Protein AF-A0A7G8DRG2-F1 (afdb_monomer_lite)

Foldseek 3Di:
DPPVVVVVVVVVVVVVVVVVVVPPPDDDDPDDDDPDPPPPPDDDDDDDDDPVVVVVLVVVCVVPVLDDPVLVVLLVVLVVCVVVPNPDPVSVCSNCCSVDPPVVVVPPD

Radius of gyration: 29.41 Å; chains: 1; bounding box: 38×50×98 Å

Structure (mmCIF, N/CA/C/O backbone):
data_AF-A0A7G8DRG2-F1
#
_entry.id   AF-A0A7G8DRG2-F1
#
loop_
_atom_site.group_PDB
_atom_site.id
_atom_site.type_symbol
_atom_site.label_atom_id
_atom_site.label_alt_id
_atom_site.label_comp_id
_atom_site.label_asym_id
_atom_site.label_entity_id
_atom_site.label_seq_id
_atom_site.pdbx_PDB_ins_code
_atom_site.Cartn_x
_atom_site.Cartn_y
_atom_site.Cartn_z
_atom_site.occupancy
_atom_site.B_iso_or_equiv
_atom_site.auth_seq_id
_atom_site.auth_comp_id
_atom_site.auth_asym_id
_atom_site.auth_atom_id
_atom_site.pdbx_PDB_model_num
ATOM 1 N N . MET A 1 1 ? 19.888 35.350 71.238 1.00 58.50 1 MET A N 1
ATOM 2 C CA . MET A 1 1 ? 18.499 35.121 70.775 1.00 58.50 1 MET A CA 1
ATOM 3 C C . MET A 1 1 ? 18.308 35.257 69.254 1.00 58.50 1 MET A C 1
ATOM 5 O O . MET A 1 1 ? 17.271 34.848 68.767 1.00 58.50 1 MET A O 1
ATOM 9 N N . GLN A 1 2 ? 19.287 35.748 68.476 1.00 61.78 2 GLN A N 1
ATOM 10 C CA . GLN A 1 2 ? 19.118 36.058 67.039 1.00 61.78 2 GLN A CA 1
ATOM 11 C C . GLN A 1 2 ? 19.420 34.889 66.072 1.00 61.78 2 GLN A C 1
ATOM 13 O O . GLN A 1 2 ? 19.077 34.955 64.896 1.00 61.78 2 GLN A O 1
A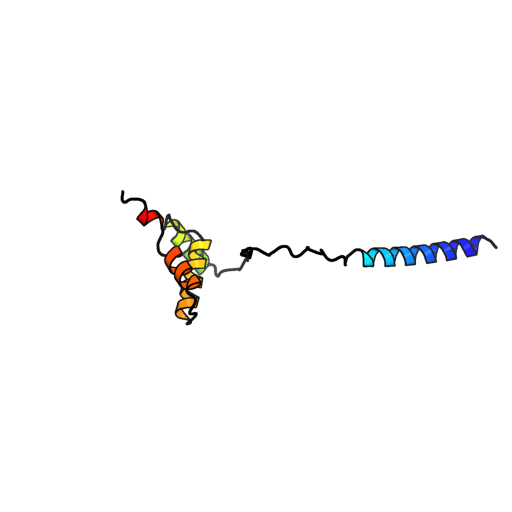TOM 18 N N . LEU A 1 3 ? 20.036 33.805 66.564 1.00 61.31 3 LEU A N 1
ATOM 19 C CA . LEU A 1 3 ? 20.452 32.658 65.743 1.00 61.31 3 LEU A CA 1
ATOM 20 C C . LEU A 1 3 ? 19.298 31.680 65.434 1.00 61.31 3 LEU A C 1
ATOM 22 O O . LEU A 1 3 ? 19.270 31.081 64.365 1.00 61.31 3 LEU A O 1
ATOM 26 N N . ALA A 1 4 ? 18.327 31.544 66.348 1.00 61.88 4 ALA A N 1
ATOM 27 C CA . ALA A 1 4 ? 17.180 30.642 66.176 1.00 61.88 4 ALA A CA 1
ATOM 28 C C . ALA A 1 4 ? 16.179 31.158 65.124 1.00 61.88 4 ALA A C 1
ATOM 30 O O . ALA A 1 4 ? 15.611 30.375 64.367 1.00 61.88 4 ALA A O 1
ATOM 31 N N . ASP A 1 5 ? 16.025 32.481 65.021 1.00 68.44 5 ASP A N 1
ATOM 32 C CA . ASP A 1 5 ? 15.120 33.126 64.059 1.00 68.44 5 ASP A CA 1
ATOM 33 C C . ASP A 1 5 ? 15.629 32.988 62.610 1.00 68.44 5 ASP A C 1
ATOM 35 O O . ASP A 1 5 ? 14.856 32.819 61.666 1.00 68.44 5 ASP A O 1
ATOM 39 N N . GLN A 1 6 ? 16.957 32.979 62.428 1.00 63.81 6 GLN A N 1
ATOM 40 C CA . GLN A 1 6 ? 17.587 32.853 61.112 1.00 63.81 6 GLN A CA 1
ATOM 41 C C . GLN A 1 6 ? 17.419 31.446 60.518 1.00 63.81 6 GLN A C 1
ATOM 43 O O . GLN A 1 6 ? 17.187 31.313 59.316 1.00 63.81 6 GLN A O 1
ATOM 48 N N . PHE A 1 7 ? 17.468 30.401 61.350 1.00 64.75 7 PHE A N 1
ATOM 49 C CA . PHE A 1 7 ? 17.261 29.028 60.885 1.00 64.75 7 PHE A CA 1
ATOM 50 C C . PHE A 1 7 ? 15.799 28.776 60.485 1.00 64.75 7 PHE A C 1
ATOM 52 O O . PHE A 1 7 ? 15.534 28.138 59.465 1.00 64.75 7 PHE A O 1
ATOM 59 N N . GLN A 1 8 ? 14.851 29.360 61.227 1.00 64.75 8 GLN A N 1
ATOM 60 C CA . GLN A 1 8 ? 13.422 29.276 60.916 1.00 64.75 8 GLN A CA 1
ATOM 61 C C . GLN A 1 8 ? 13.076 30.016 59.609 1.00 64.75 8 GLN A C 1
ATOM 63 O O . GLN A 1 8 ? 12.312 29.507 58.788 1.00 64.75 8 GLN A O 1
ATOM 68 N N . ARG A 1 9 ? 13.693 31.182 59.357 1.00 64.38 9 ARG A N 1
ATOM 69 C CA . ARG A 1 9 ? 13.552 31.912 58.082 1.00 64.38 9 ARG A CA 1
ATOM 70 C C . ARG A 1 9 ? 14.153 31.170 56.884 1.00 64.38 9 ARG A C 1
ATOM 72 O O . ARG A 1 9 ? 13.585 31.236 55.795 1.00 64.38 9 ARG A O 1
ATOM 79 N N . ALA A 1 10 ? 15.267 30.459 57.066 1.00 66.12 10 ALA A N 1
ATOM 80 C CA . ALA A 1 10 ? 15.895 29.688 55.992 1.00 66.12 10 ALA A CA 1
ATOM 81 C C . ALA A 1 10 ? 15.033 28.489 55.549 1.00 66.12 10 ALA A C 1
ATOM 83 O O . ALA A 1 10 ? 14.883 28.256 54.350 1.00 66.12 10 ALA A O 1
ATOM 84 N N . GLN A 1 11 ? 14.403 27.774 56.492 1.00 60.91 11 GLN A N 1
ATOM 85 C CA . GLN A 1 11 ? 13.518 26.645 56.167 1.00 60.91 11 GLN A CA 1
ATOM 86 C C . GLN A 1 11 ? 12.211 27.073 55.480 1.00 60.91 11 GLN A C 1
ATOM 88 O O . GLN A 1 11 ? 11.744 26.390 54.567 1.00 60.91 11 GLN A O 1
ATOM 93 N N . ALA A 1 12 ? 11.646 28.226 55.857 1.00 61.00 12 ALA A N 1
ATOM 94 C CA . ALA A 1 12 ? 10.449 28.763 55.207 1.00 61.00 12 ALA A CA 1
ATOM 95 C C . ALA A 1 12 ? 10.708 29.154 53.736 1.00 61.00 12 ALA A C 1
ATOM 97 O O . ALA A 1 12 ? 9.893 28.864 52.865 1.00 61.00 12 ALA A O 1
ATOM 98 N N . SER A 1 13 ? 11.877 29.737 53.442 1.00 59.62 13 SER A N 1
ATOM 99 C CA . SER A 1 13 ? 12.267 30.145 52.081 1.00 59.62 13 SER A CA 1
ATOM 100 C C . SER A 1 13 ? 12.506 28.958 51.132 1.00 59.62 13 SER A C 1
ATOM 102 O O . SER A 1 13 ? 12.195 29.032 49.943 1.00 59.62 13 SER A O 1
ATOM 104 N N . ALA A 1 14 ? 13.012 27.833 51.653 1.00 59.81 14 ALA A N 1
ATOM 105 C CA . ALA A 1 14 ? 13.251 26.625 50.860 1.00 59.81 14 ALA A CA 1
ATOM 106 C C . ALA A 1 14 ? 11.947 25.947 50.394 1.00 59.81 14 ALA A C 1
ATOM 108 O O . ALA A 1 14 ? 11.889 25.424 49.281 1.00 59.81 14 ALA A O 1
ATOM 109 N N . SER A 1 15 ? 10.892 25.994 51.216 1.00 58.03 15 SER A N 1
ATOM 110 C CA . SER A 1 15 ? 9.582 25.419 50.868 1.00 58.03 15 SER A CA 1
ATOM 111 C C . SER A 1 15 ? 8.842 26.254 49.817 1.00 58.03 15 SER A C 1
ATOM 113 O O . SER A 1 15 ? 8.222 25.700 48.911 1.00 58.03 15 SER A O 1
ATOM 115 N N . ASP A 1 16 ? 8.971 27.582 49.877 1.00 58.50 16 ASP A N 1
ATOM 116 C CA . ASP A 1 16 ? 8.354 28.501 48.910 1.00 58.50 16 ASP A CA 1
ATOM 117 C C . ASP A 1 16 ? 8.972 28.354 47.502 1.00 58.50 16 ASP A C 1
ATOM 119 O O . ASP A 1 16 ? 8.276 28.357 46.482 1.00 58.50 16 ASP A O 1
ATOM 123 N N . GLN A 1 17 ? 10.288 28.106 47.436 1.00 56.31 17 GLN A N 1
ATOM 124 C CA . GLN A 1 17 ? 10.996 27.872 46.172 1.00 56.31 17 GLN A CA 1
ATOM 125 C C . GLN A 1 17 ? 10.610 26.555 45.486 1.00 56.31 17 GLN A C 1
ATOM 127 O O . GLN A 1 17 ? 10.533 26.521 44.255 1.00 56.31 17 GLN A O 1
ATOM 132 N N . LEU A 1 18 ? 10.308 25.492 46.241 1.00 53.78 18 LEU A N 1
ATOM 133 C CA . LEU A 1 18 ? 9.881 24.220 45.646 1.00 53.78 18 LEU A CA 1
ATOM 134 C C . LEU A 1 18 ? 8.465 24.310 45.043 1.00 53.78 18 LEU A C 1
ATOM 136 O O . LEU A 1 18 ? 8.1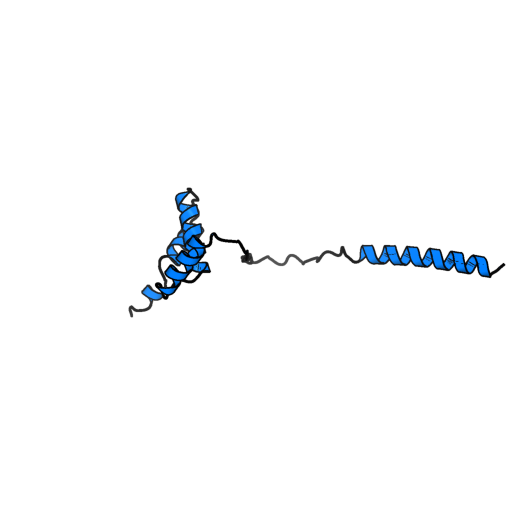84 23.678 44.024 1.00 53.78 18 LEU A O 1
ATOM 140 N N . GLN A 1 19 ? 7.590 25.150 45.608 1.00 56.25 19 GLN A N 1
ATOM 141 C CA . GLN A 1 19 ? 6.230 25.354 45.097 1.00 56.25 19 GLN A CA 1
ATOM 142 C C . GLN A 1 19 ? 6.200 26.188 43.802 1.00 56.25 19 GLN A C 1
ATOM 144 O O . GLN A 1 19 ? 5.325 25.990 42.953 1.00 56.25 19 GLN A O 1
ATOM 149 N N . LYS A 1 20 ? 7.185 27.079 43.605 1.00 55.56 20 LYS A N 1
ATOM 150 C CA . LYS A 1 20 ? 7.315 27.903 42.391 1.00 55.56 20 LYS A CA 1
ATOM 151 C C . LYS A 1 20 ? 7.769 27.099 41.166 1.00 55.56 20 LYS A C 1
ATOM 153 O O . LYS A 1 20 ? 7.361 27.415 40.051 1.00 55.56 20 LYS A O 1
ATOM 158 N N . ALA A 1 21 ? 8.553 26.037 41.363 1.00 52.50 21 ALA A N 1
ATOM 159 C CA . ALA A 1 21 ? 9.023 25.177 40.273 1.00 52.50 21 ALA A CA 1
ATOM 160 C C . ALA A 1 21 ? 7.909 24.296 39.669 1.00 52.50 21 ALA A C 1
ATOM 162 O O . ALA A 1 21 ? 7.970 23.958 38.490 1.00 52.50 21 ALA A O 1
ATOM 163 N N . SER A 1 22 ? 6.858 23.979 40.436 1.00 51.00 22 SER A N 1
ATOM 164 C CA . SER A 1 22 ? 5.748 23.132 39.964 1.00 51.00 22 SER A CA 1
ATOM 165 C C . SER A 1 22 ? 4.713 23.878 39.104 1.00 51.00 22 SER A C 1
ATOM 167 O O . SER A 1 22 ? 3.954 23.260 38.364 1.00 51.00 22 SER A O 1
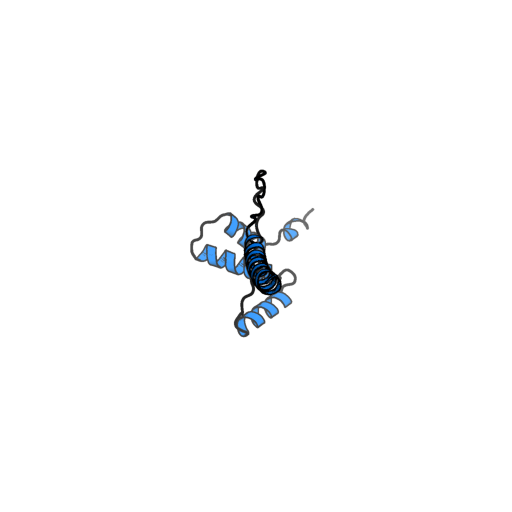ATOM 169 N N . GLN A 1 23 ? 4.687 25.216 39.154 1.00 51.91 23 GLN A N 1
ATOM 170 C CA . GLN A 1 23 ? 3.724 26.043 38.404 1.00 51.91 23 GLN A CA 1
ATOM 171 C C . GLN A 1 23 ? 4.242 26.555 37.050 1.00 51.91 23 GLN A C 1
ATOM 173 O O . GLN A 1 23 ? 3.499 27.207 36.326 1.00 51.91 23 GLN A O 1
ATOM 178 N N . ALA A 1 24 ? 5.476 26.226 36.655 1.00 46.91 24 ALA A N 1
ATOM 179 C CA . ALA A 1 24 ? 6.021 26.620 35.351 1.00 46.91 24 ALA A CA 1
ATOM 180 C C . ALA A 1 24 ? 5.732 25.619 34.211 1.00 46.91 24 ALA A C 1
ATOM 182 O O . ALA A 1 24 ? 6.108 25.873 33.071 1.00 46.91 24 ALA A O 1
ATOM 183 N N . VAL A 1 25 ? 5.065 24.491 34.485 1.00 55.38 25 VAL A N 1
ATOM 184 C CA . VAL A 1 25 ? 4.803 23.439 33.476 1.00 55.38 25 VAL A CA 1
ATOM 185 C C . VAL A 1 25 ? 3.404 23.524 32.845 1.00 55.38 25 VAL A C 1
ATOM 187 O O . VAL A 1 25 ? 3.115 22.827 31.880 1.00 55.38 25 VAL A O 1
ATOM 190 N N . THR A 1 26 ? 2.539 24.431 33.303 1.00 44.09 26 THR A N 1
ATOM 191 C CA . THR A 1 26 ? 1.175 24.597 32.765 1.00 44.09 26 THR A CA 1
ATOM 192 C C . THR A 1 26 ? 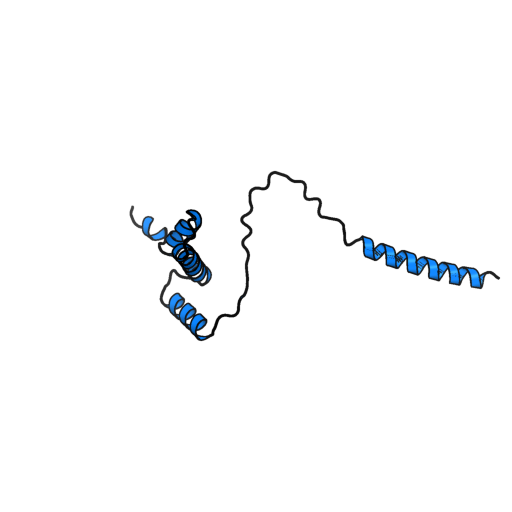0.902 26.029 32.304 1.00 44.09 26 THR A C 1
ATOM 194 O O . THR A 1 26 ? -0.001 26.708 32.773 1.00 44.09 26 THR A O 1
ATOM 197 N N . ALA A 1 27 ? 1.680 26.488 31.329 1.00 45.84 27 ALA A N 1
ATOM 198 C CA . ALA A 1 27 ? 1.231 27.499 30.375 1.00 45.84 27 ALA A CA 1
ATOM 199 C C . ALA A 1 27 ? 1.405 26.867 28.989 1.00 45.84 27 ALA A C 1
ATOM 201 O O . ALA A 1 27 ? 2.470 26.921 28.387 1.00 45.84 27 ALA A O 1
ATOM 202 N N . THR A 1 28 ? 0.468 26.006 28.586 1.00 41.50 28 THR A N 1
ATOM 203 C CA . THR A 1 28 ? -0.629 26.426 27.700 1.00 41.50 28 THR A CA 1
ATOM 204 C C . THR A 1 28 ? -0.092 27.366 26.632 1.00 41.50 28 THR A C 1
ATOM 206 O O . THR A 1 28 ? -0.094 28.587 26.775 1.00 41.50 28 THR A O 1
ATOM 209 N N . SER A 1 29 ? 0.383 26.752 25.550 1.00 45.12 29 SER A N 1
ATOM 210 C CA . SER A 1 29 ? 0.397 27.361 24.232 1.00 45.12 29 SER A CA 1
ATOM 211 C C . SER A 1 29 ? -1.017 27.851 23.922 1.00 45.12 29 SER A C 1
ATOM 213 O O . SER A 1 29 ? -1.872 27.087 23.480 1.00 45.12 29 SER A O 1
ATOM 215 N N . ALA A 1 30 ? -1.273 29.128 24.189 1.00 43.53 30 ALA A N 1
ATOM 216 C CA . ALA A 1 30 ? -2.351 29.860 23.554 1.00 43.53 30 ALA A CA 1
ATOM 217 C C . ALA A 1 30 ? -1.923 30.082 22.099 1.00 43.53 30 ALA A C 1
ATOM 219 O O . ALA A 1 30 ? -1.261 31.061 21.768 1.00 43.53 30 ALA A O 1
ATOM 220 N N . VAL A 1 31 ? -2.220 29.097 21.251 1.00 50.94 31 VAL A N 1
ATOM 221 C CA . VAL A 1 31 ? -2.216 29.294 19.805 1.00 50.94 31 VAL A CA 1
ATOM 222 C C . VAL A 1 31 ? -3.493 30.053 19.485 1.00 50.94 31 VAL A C 1
ATOM 224 O O . VAL A 1 31 ? -4.597 29.519 19.588 1.00 50.94 31 VAL A O 1
ATOM 227 N N . GLU A 1 32 ? -3.306 31.325 19.155 1.00 45.31 32 GLU A N 1
ATOM 228 C CA . GLU A 1 32 ? -4.257 32.155 18.433 1.00 45.31 32 GLU A CA 1
ATOM 229 C C . GLU A 1 32 ? -4.805 31.347 17.247 1.00 45.31 32 GLU A C 1
ATOM 231 O O . GLU A 1 32 ? -4.065 30.915 16.361 1.00 45.31 32 GLU A O 1
ATOM 236 N N . GLN A 1 33 ? -6.110 31.074 17.281 1.00 46.47 33 GLN A N 1
ATOM 237 C CA . GLN A 1 33 ? -6.844 30.461 16.182 1.00 46.47 33 GLN A CA 1
ATOM 238 C C . GLN A 1 33 ? -6.956 31.473 15.037 1.00 46.47 33 GLN A C 1
ATOM 240 O O . GLN A 1 33 ? -7.952 32.179 14.902 1.00 46.47 33 GLN A O 1
ATOM 245 N N . GLU A 1 34 ? -5.919 31.522 14.206 1.00 44.16 34 GLU A N 1
ATOM 246 C CA . GLU A 1 34 ? -6.031 31.866 12.789 1.00 44.16 34 GLU A CA 1
ATOM 247 C C . GLU A 1 34 ? -6.568 30.649 12.006 1.00 44.16 34 GLU A C 1
ATOM 249 O O . GLU A 1 34 ? -6.422 29.511 12.467 1.00 44.16 34 GLU A O 1
ATOM 254 N N . PRO A 1 35 ? -7.257 30.850 10.865 1.00 46.16 35 PRO A N 1
ATOM 255 C CA . PRO A 1 35 ? -8.081 29.831 10.223 1.00 46.16 35 PRO A CA 1
ATOM 256 C C . PRO A 1 35 ? -7.216 28.626 9.864 1.00 46.16 35 PRO A C 1
ATOM 258 O O . PRO A 1 35 ? -6.353 28.697 8.990 1.00 46.16 35 PRO A O 1
ATOM 261 N N . THR A 1 36 ? -7.429 27.517 10.573 1.00 39.12 36 THR A N 1
ATOM 262 C CA . THR A 1 36 ? -6.656 26.290 10.404 1.00 39.12 36 THR A CA 1
ATOM 263 C C . THR A 1 36 ? -6.974 25.695 9.040 1.00 39.12 36 THR A C 1
ATOM 265 O O . THR A 1 36 ? -7.900 24.904 8.865 1.00 39.12 36 THR A O 1
ATOM 268 N N . ALA A 1 37 ? -6.175 26.085 8.044 1.00 49.31 37 ALA A N 1
ATOM 269 C CA . ALA A 1 37 ? -5.890 25.240 6.902 1.00 49.31 37 ALA A CA 1
ATOM 270 C C . ALA A 1 37 ? -5.593 23.856 7.477 1.00 49.31 37 ALA A C 1
ATOM 272 O O . ALA A 1 37 ? -4.658 23.708 8.263 1.00 49.31 37 ALA A O 1
ATOM 273 N N . SER A 1 38 ? -6.472 22.897 7.194 1.00 50.44 38 SER A N 1
ATOM 274 C CA . SER A 1 38 ? -6.403 21.541 7.719 1.00 50.44 38 SER A CA 1
ATOM 275 C C . SER A 1 38 ? -5.082 20.930 7.269 1.00 50.44 38 SER A C 1
ATOM 277 O O . SER A 1 38 ? -4.966 20.410 6.163 1.00 50.44 38 SER A O 1
ATOM 279 N N . SER A 1 39 ? -4.054 21.073 8.099 1.00 53.59 39 SER A N 1
ATOM 280 C CA . SER A 1 39 ? -2.780 20.415 7.915 1.00 53.59 39 SER A CA 1
ATOM 281 C C . SER A 1 39 ? -3.066 18.935 8.092 1.00 53.59 39 SER A C 1
ATOM 283 O O . SER A 1 39 ? -3.320 18.468 9.201 1.00 53.59 39 SER A O 1
ATOM 285 N N . GLU A 1 40 ? -3.122 18.205 6.978 1.00 61.47 40 GLU A N 1
ATOM 286 C CA . GLU A 1 40 ? -3.137 16.747 6.974 1.00 61.47 40 GLU A CA 1
ATOM 287 C C . GLU A 1 40 ? -1.933 16.267 7.792 1.00 61.47 40 GLU A C 1
ATOM 289 O O . GLU A 1 40 ? -0.796 16.216 7.320 1.00 61.47 40 GLU A O 1
ATOM 294 N N . SER A 1 41 ? -2.172 15.991 9.073 1.00 77.44 41 SER A N 1
ATOM 295 C CA . SER A 1 41 ? -1.149 15.521 9.992 1.00 77.44 41 SER A CA 1
ATOM 296 C C . SER A 1 41 ? -0.780 14.106 9.571 1.00 77.44 41 SER A C 1
ATOM 298 O O . SER A 1 41 ? -1.529 13.155 9.799 1.00 77.44 41 SER A O 1
ATOM 300 N N . THR A 1 42 ? 0.352 13.968 8.883 1.00 72.25 42 THR A N 1
ATOM 301 C CA . THR A 1 42 ? 0.895 12.657 8.533 1.00 72.25 42 THR A CA 1
ATOM 302 C C . THR A 1 42 ? 1.405 12.000 9.809 1.00 72.25 42 THR A C 1
ATOM 304 O O . THR A 1 42 ? 2.369 12.464 10.417 1.00 72.25 42 THR A O 1
ATOM 307 N N . VAL A 1 43 ? 0.752 10.912 10.219 1.00 78.81 43 VAL A N 1
ATOM 308 C CA . VAL A 1 43 ? 1.152 10.130 11.391 1.00 78.81 43 VAL A CA 1
ATOM 309 C C . VAL A 1 43 ? 2.081 9.004 10.948 1.00 78.81 43 VAL A C 1
ATOM 311 O O . VAL A 1 43 ? 1.662 8.067 10.270 1.00 78.81 43 VAL A O 1
ATOM 314 N N . SER A 1 44 ? 3.341 9.080 11.366 1.00 79.44 44 SER A N 1
ATOM 315 C CA . SER A 1 44 ? 4.290 7.973 11.244 1.00 79.44 44 SER A CA 1
ATOM 316 C C . SER A 1 44 ? 4.151 7.044 12.443 1.00 79.44 44 SER A C 1
ATOM 318 O O . SER A 1 44 ? 4.154 7.499 13.586 1.00 79.44 44 SER A O 1
ATOM 320 N N . PHE A 1 45 ? 4.070 5.739 12.197 1.00 81.75 45 PHE A N 1
ATOM 321 C CA . PHE A 1 45 ? 4.078 4.732 13.252 1.00 81.75 45 PHE A CA 1
ATOM 322 C C . PHE A 1 45 ? 5.011 3.578 12.890 1.00 81.75 45 PHE A C 1
ATOM 324 O O . PHE A 1 45 ? 5.262 3.298 11.717 1.00 81.75 45 PHE A O 1
ATOM 331 N N . HIS A 1 46 ? 5.536 2.926 13.921 1.00 85.31 46 HIS A N 1
ATOM 332 C CA . HIS A 1 46 ? 6.366 1.739 13.800 1.00 85.31 46 HIS A CA 1
ATOM 333 C C . HIS A 1 46 ? 5.592 0.533 14.329 1.00 85.31 46 HIS A C 1
ATOM 335 O O . HIS A 1 46 ? 4.863 0.639 15.316 1.00 85.31 46 HIS A O 1
ATOM 341 N N . SER A 1 47 ? 5.727 -0.604 13.657 1.00 84.56 47 SER A N 1
ATOM 342 C CA . SER A 1 47 ? 5.081 -1.851 14.042 1.00 84.56 47 SER A CA 1
ATOM 343 C C . SER A 1 47 ? 5.967 -3.021 13.637 1.00 84.56 47 SER A C 1
ATOM 345 O O . SER A 1 47 ? 6.522 -3.033 12.537 1.00 84.56 47 SER A O 1
ATOM 347 N N . GLU A 1 48 ? 6.086 -3.993 14.536 1.00 90.81 48 GLU A N 1
ATOM 348 C CA . GLU A 1 48 ? 6.773 -5.255 14.280 1.00 90.81 48 GLU A CA 1
ATOM 349 C C . GLU A 1 48 ? 5.932 -6.110 13.322 1.00 90.81 48 GLU A C 1
ATOM 351 O O . GLU A 1 48 ? 4.761 -6.394 13.588 1.00 90.81 48 GLU A O 1
ATOM 356 N N . LEU A 1 49 ? 6.526 -6.532 12.203 1.00 88.69 49 LEU A N 1
ATOM 357 C CA . LEU A 1 49 ? 5.892 -7.429 11.236 1.00 88.69 49 LEU A CA 1
ATOM 358 C C . LEU A 1 49 ? 6.490 -8.836 11.350 1.00 88.69 49 LEU A C 1
ATOM 360 O O . LEU A 1 49 ? 7.703 -8.968 11.519 1.00 88.69 49 LEU A O 1
ATOM 364 N N . PRO A 1 50 ? 5.688 -9.906 11.184 1.00 95.44 50 PRO A N 1
ATOM 365 C CA . PRO A 1 50 ? 6.223 -11.260 11.111 1.00 95.44 50 PRO A CA 1
ATOM 366 C C . PRO A 1 50 ? 7.308 -11.376 10.032 1.00 95.44 50 PRO A C 1
ATOM 368 O O . PRO A 1 50 ? 7.098 -10.949 8.894 1.00 95.44 50 PRO A O 1
ATOM 371 N N . GLN A 1 51 ? 8.441 -12.006 10.363 1.00 95.12 51 GLN A N 1
ATOM 372 C CA . GLN A 1 51 ? 9.601 -12.118 9.466 1.00 95.12 51 GLN A CA 1
ATOM 373 C C . GLN A 1 51 ? 9.247 -12.611 8.044 1.00 95.12 51 GLN A C 1
ATOM 375 O O . GLN A 1 51 ? 9.720 -12.001 7.082 1.00 95.12 51 GLN A O 1
ATOM 380 N N . PRO A 1 52 ? 8.385 -13.636 7.851 1.00 96.56 52 PRO A N 1
ATOM 381 C CA . PRO A 1 52 ? 8.024 -14.084 6.504 1.00 96.56 52 PRO A CA 1
ATOM 382 C C . PRO A 1 52 ? 7.324 -13.002 5.670 1.00 96.56 52 PRO A C 1
ATOM 384 O O . PRO A 1 52 ? 7.557 -12.901 4.467 1.00 96.56 52 PRO A O 1
ATOM 387 N N . LEU A 1 53 ? 6.490 -12.171 6.306 1.00 94.12 53 LEU A N 1
ATOM 388 C CA . LEU A 1 53 ? 5.791 -11.075 5.636 1.00 94.12 53 LEU A CA 1
ATOM 389 C C . LEU A 1 53 ? 6.776 -9.977 5.236 1.00 94.12 53 LEU A C 1
ATOM 391 O O . LEU A 1 53 ? 6.757 -9.535 4.090 1.00 94.12 53 LEU A O 1
ATOM 395 N N . GLN A 1 54 ? 7.666 -9.580 6.148 1.00 94.06 54 GLN A N 1
ATOM 396 C CA . GLN A 1 54 ? 8.687 -8.575 5.855 1.00 94.06 54 GLN A CA 1
ATOM 397 C C . GLN A 1 54 ? 9.562 -9.007 4.671 1.00 94.06 54 GLN A C 1
ATOM 399 O O . GLN A 1 54 ? 9.766 -8.231 3.738 1.00 94.06 54 GLN A O 1
ATOM 404 N N . GLN A 1 55 ? 10.022 -10.259 4.661 1.00 96.00 55 GLN A N 1
ATOM 405 C CA . GLN A 1 55 ? 10.853 -10.781 3.578 1.00 96.00 55 GLN A CA 1
ATOM 406 C C . GLN A 1 55 ? 10.104 -10.807 2.238 1.00 96.00 55 GLN A C 1
ATOM 408 O O . GLN A 1 55 ? 10.672 -10.452 1.205 1.00 96.00 55 GLN A O 1
ATOM 413 N N . ALA A 1 56 ? 8.817 -11.165 2.247 1.00 96.12 56 ALA A N 1
ATOM 414 C CA . ALA A 1 56 ? 7.979 -11.120 1.052 1.00 96.12 56 ALA A CA 1
ATOM 415 C C . ALA A 1 56 ? 7.774 -9.685 0.534 1.00 96.12 56 ALA A C 1
ATOM 417 O O . ALA A 1 56 ? 7.842 -9.464 -0.676 1.00 96.12 56 ALA A O 1
ATOM 418 N N . MET A 1 57 ? 7.564 -8.713 1.430 1.00 95.62 57 MET A N 1
ATOM 419 C CA . MET A 1 57 ? 7.430 -7.294 1.076 1.00 95.62 57 MET A CA 1
ATOM 420 C C . MET A 1 57 ? 8.711 -6.752 0.437 1.00 95.62 57 MET A C 1
ATOM 422 O O . MET A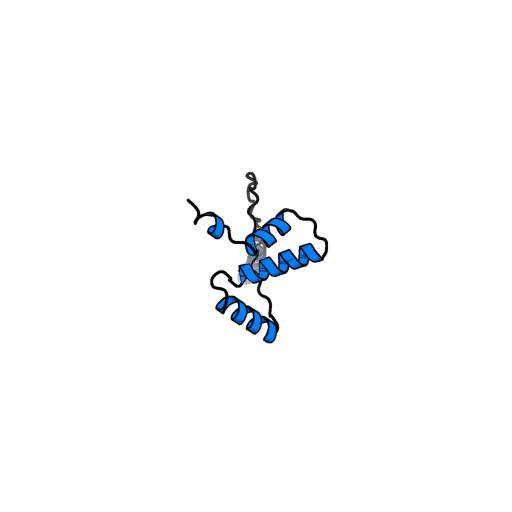 1 57 ? 8.642 -6.121 -0.616 1.00 95.62 57 MET A O 1
ATOM 426 N N . VAL A 1 58 ? 9.873 -7.042 1.030 1.00 95.19 58 VAL A N 1
ATOM 427 C CA . VAL A 1 58 ? 11.179 -6.644 0.483 1.00 95.19 58 VAL A CA 1
ATOM 428 C C . VAL A 1 58 ? 11.390 -7.261 -0.898 1.00 95.19 58 VAL A C 1
ATOM 430 O O . VAL A 1 58 ? 11.605 -6.533 -1.864 1.00 95.19 58 VAL A O 1
ATOM 433 N N . ALA A 1 59 ? 11.211 -8.578 -1.034 1.00 96.50 59 ALA A N 1
ATOM 434 C CA . ALA A 1 59 ? 11.367 -9.258 -2.317 1.00 96.50 59 ALA A CA 1
ATOM 435 C C . ALA A 1 59 ? 10.386 -8.741 -3.384 1.00 96.50 59 ALA A C 1
ATOM 437 O O . ALA A 1 59 ? 10.684 -8.748 -4.578 1.00 96.50 59 ALA A O 1
ATOM 438 N N . PHE A 1 60 ? 9.170 -8.340 -3.000 1.00 95.31 60 PHE A N 1
ATOM 439 C CA . PHE A 1 60 ? 8.226 -7.701 -3.917 1.00 95.31 60 PHE A CA 1
ATOM 440 C C . PHE A 1 60 ? 8.750 -6.347 -4.409 1.00 95.31 60 PHE A C 1
ATOM 442 O O . PHE A 1 60 ? 8.808 -6.136 -5.620 1.00 95.31 60 PHE A O 1
ATOM 449 N N . ILE A 1 61 ? 9.177 -5.477 -3.490 1.00 94.69 61 ILE A N 1
ATOM 450 C CA . ILE A 1 61 ? 9.704 -4.139 -3.791 1.00 94.69 61 ILE A CA 1
ATOM 451 C C . ILE A 1 61 ? 10.928 -4.223 -4.714 1.00 94.69 61 ILE A C 1
ATOM 453 O O . ILE A 1 61 ? 10.974 -3.536 -5.728 1.00 94.69 61 ILE A O 1
ATOM 457 N N . GLU A 1 62 ? 11.868 -5.129 -4.446 1.00 95.12 62 GLU A N 1
ATOM 458 C CA . GLU A 1 62 ? 13.075 -5.306 -5.271 1.00 95.12 62 GLU A CA 1
ATOM 459 C C . GLU A 1 62 ? 12.774 -5.693 -6.728 1.00 95.12 62 GLU A C 1
ATOM 461 O O . GLU A 1 62 ? 13.500 -5.314 -7.645 1.00 95.12 62 GLU A O 1
ATOM 466 N N . ARG A 1 63 ? 11.686 -6.434 -6.965 1.00 94.50 63 ARG A N 1
ATOM 467 C CA . ARG A 1 63 ? 11.260 -6.853 -8.314 1.00 94.50 63 ARG A CA 1
ATOM 468 C C . ARG A 1 63 ? 10.423 -5.798 -9.032 1.00 94.50 63 ARG A C 1
ATOM 470 O O . ARG A 1 63 ? 10.157 -5.931 -10.225 1.00 94.50 63 ARG A O 1
ATOM 477 N N . CYS A 1 64 ? 9.973 -4.781 -8.310 1.00 88.94 64 CYS A N 1
ATOM 478 C CA . CYS A 1 64 ? 8.997 -3.813 -8.766 1.00 88.94 64 CYS A CA 1
ATOM 479 C C . CYS A 1 64 ? 9.598 -2.403 -8.644 1.00 88.94 64 CYS A C 1
ATOM 481 O O . CYS A 1 64 ? 9.418 -1.760 -7.613 1.00 88.94 64 CYS A O 1
ATOM 483 N N . PRO A 1 65 ? 10.236 -1.857 -9.702 1.00 84.62 65 PRO A N 1
ATOM 484 C CA . PRO A 1 65 ? 11.065 -0.636 -9.638 1.00 84.62 65 PRO A CA 1
ATOM 485 C C . PRO A 1 65 ? 10.313 0.633 -9.209 1.00 84.62 65 PRO A C 1
ATOM 487 O O . PRO A 1 65 ? 10.900 1.688 -9.005 1.00 84.62 65 PRO A O 1
ATOM 490 N N . ASN A 1 66 ? 8.992 0.539 -9.118 1.00 86.81 66 ASN A N 1
ATOM 491 C CA . ASN A 1 66 ? 8.085 1.639 -8.867 1.00 86.81 66 ASN A CA 1
ATOM 492 C C . ASN A 1 66 ? 7.391 1.575 -7.505 1.00 86.81 66 ASN A C 1
ATOM 494 O O . ASN A 1 66 ? 6.521 2.403 -7.220 1.00 86.81 66 ASN A O 1
ATOM 498 N N . TRP A 1 67 ? 7.727 0.568 -6.709 1.00 92.38 67 TRP A N 1
ATOM 499 C CA . TRP A 1 67 ? 7.123 0.314 -5.418 1.00 92.38 67 TRP A CA 1
ATOM 500 C C . TRP A 1 67 ? 8.120 0.611 -4.312 1.00 92.38 67 TRP A C 1
ATOM 502 O O . TRP A 1 67 ? 9.303 0.312 -4.419 1.00 92.38 67 TRP A O 1
ATOM 512 N N . ASP A 1 68 ? 7.608 1.188 -3.239 1.00 91.62 68 ASP A N 1
ATOM 513 C CA . ASP A 1 68 ? 8.316 1.428 -1.994 1.00 91.62 68 ASP A CA 1
ATOM 514 C C . ASP A 1 68 ? 7.461 0.912 -0.829 1.00 91.62 68 ASP A C 1
ATOM 516 O O . ASP A 1 68 ? 6.305 0.509 -1.007 1.00 91.62 68 ASP A O 1
ATOM 520 N N . GLN A 1 69 ? 8.035 0.903 0.374 1.00 91.88 69 GLN A N 1
ATOM 521 C CA . GLN A 1 69 ? 7.360 0.390 1.564 1.00 91.88 69 GLN A CA 1
ATOM 522 C C . GLN A 1 69 ? 6.052 1.135 1.863 1.00 91.88 69 GLN A C 1
ATOM 524 O O . GLN A 1 69 ? 5.051 0.492 2.180 1.00 91.88 69 GLN A O 1
ATOM 529 N N . TYR A 1 70 ? 6.035 2.465 1.748 1.00 90.94 70 TYR A N 1
ATOM 530 C CA . TYR A 1 70 ? 4.850 3.264 2.052 1.00 90.94 70 TYR A CA 1
ATOM 531 C C . TYR A 1 70 ? 3.761 3.020 1.024 1.00 90.94 70 TYR A C 1
ATOM 533 O O . TYR A 1 70 ? 2.626 2.738 1.400 1.00 90.94 70 TYR A O 1
ATOM 541 N N . ARG A 1 71 ? 4.110 3.037 -0.262 1.00 92.00 71 ARG A N 1
ATOM 542 C CA . ARG A 1 71 ? 3.162 2.759 -1.340 1.00 92.00 71 ARG A CA 1
ATOM 543 C C . ARG A 1 71 ? 2.556 1.364 -1.228 1.00 92.00 71 ARG A C 1
ATOM 545 O O . ARG A 1 71 ? 1.346 1.213 -1.388 1.00 92.00 71 ARG A O 1
ATOM 552 N N . LEU A 1 72 ? 3.372 0.354 -0.917 1.00 93.69 72 LEU A N 1
ATOM 553 C CA . LEU A 1 72 ? 2.909 -1.017 -0.708 1.00 93.69 72 LEU A CA 1
ATOM 554 C C . LEU A 1 72 ? 1.894 -1.100 0.433 1.00 93.69 72 LEU A C 1
ATOM 556 O O . LEU A 1 72 ? 0.796 -1.629 0.253 1.00 93.69 72 LEU A O 1
ATOM 560 N N . VAL A 1 73 ? 2.245 -0.542 1.591 1.00 93.38 73 VAL A N 1
ATOM 561 C CA . VAL A 1 73 ? 1.396 -0.582 2.785 1.00 93.38 73 VAL A CA 1
ATOM 562 C C . VAL A 1 73 ? 0.126 0.245 2.585 1.00 93.38 73 VAL A C 1
ATOM 564 O O . VAL A 1 73 ? -0.961 -0.233 2.893 1.00 93.38 73 VAL A O 1
ATOM 567 N N . GLN A 1 74 ? 0.220 1.443 2.009 1.00 92.94 74 GLN A N 1
ATOM 568 C CA . GLN A 1 74 ? -0.941 2.285 1.716 1.00 92.94 74 GLN A CA 1
ATOM 569 C C . GLN A 1 74 ? -1.900 1.618 0.727 1.00 92.94 74 GLN A C 1
ATOM 571 O O . GLN A 1 74 ? -3.110 1.651 0.943 1.00 92.94 74 GLN A O 1
ATOM 576 N N . ALA A 1 75 ? -1.387 0.986 -0.334 1.00 94.69 75 ALA A N 1
ATOM 577 C CA . ALA A 1 75 ? -2.215 0.257 -1.291 1.00 94.69 75 ALA A CA 1
ATOM 578 C C . ALA A 1 75 ? -2.921 -0.936 -0.633 1.00 94.69 75 ALA A C 1
ATOM 580 O O . ALA A 1 75 ? -4.115 -1.143 -0.850 1.00 94.69 75 ALA A O 1
ATOM 581 N N . ALA A 1 76 ? -2.197 -1.695 0.196 1.00 95.12 76 ALA A N 1
ATOM 582 C CA . ALA A 1 76 ? -2.747 -2.833 0.921 1.00 95.12 76 ALA A CA 1
ATOM 583 C C . ALA A 1 76 ? -3.833 -2.403 1.919 1.00 95.12 76 ALA A C 1
ATOM 585 O O . ALA A 1 76 ? -4.915 -2.984 1.926 1.00 95.12 76 ALA A O 1
ATOM 586 N N . LEU A 1 77 ? -3.583 -1.353 2.710 1.00 95.06 77 LEU A N 1
ATOM 587 C CA . LEU A 1 77 ? -4.546 -0.819 3.676 1.00 95.06 77 LEU A CA 1
ATOM 588 C C . LEU A 1 77 ? -5.777 -0.228 2.987 1.00 95.06 77 LEU A C 1
ATOM 590 O O . LEU A 1 77 ? -6.898 -0.535 3.380 1.00 95.06 77 LEU A O 1
ATOM 594 N N . ALA A 1 78 ? -5.597 0.573 1.936 1.00 95.62 78 ALA A N 1
ATOM 595 C CA . ALA A 1 78 ? -6.722 1.136 1.198 1.00 95.62 78 ALA A CA 1
ATOM 596 C C . ALA A 1 78 ? -7.574 0.029 0.557 1.00 95.62 78 ALA A C 1
ATOM 598 O O . ALA A 1 78 ? -8.796 0.038 0.688 1.00 95.62 78 ALA A O 1
ATOM 599 N N . GLY A 1 79 ? -6.935 -0.971 -0.060 1.00 95.94 79 GLY A N 1
ATOM 600 C CA . GLY A 1 79 ? -7.624 -2.133 -0.617 1.00 95.94 79 GLY A CA 1
ATOM 601 C C . GLY A 1 79 ? -8.349 -2.959 0.446 1.00 95.94 79 GLY A C 1
ATOM 602 O O . GLY A 1 79 ? -9.471 -3.403 0.216 1.00 95.94 79 GLY A O 1
ATOM 603 N N . PHE A 1 80 ? -7.745 -3.152 1.620 1.00 96.81 80 PHE A N 1
ATOM 604 C CA . PHE A 1 80 ? -8.380 -3.819 2.758 1.00 96.81 80 PHE A CA 1
ATOM 605 C C . PHE A 1 80 ? -9.647 -3.073 3.196 1.00 96.81 80 PHE A C 1
ATOM 607 O O . PHE A 1 80 ? -10.716 -3.671 3.273 1.00 96.81 80 PHE A O 1
ATOM 614 N N . LEU A 1 81 ? -9.566 -1.756 3.396 1.00 96.69 81 LEU A N 1
ATOM 615 C CA . LEU A 1 81 ? -10.711 -0.942 3.815 1.00 96.69 81 LEU A CA 1
ATOM 616 C C . LEU A 1 81 ? -11.857 -0.987 2.791 1.00 96.69 81 LEU A C 1
ATOM 618 O O . LEU A 1 81 ? -13.013 -1.141 3.178 1.00 96.69 81 LEU A O 1
ATOM 622 N N . ILE A 1 82 ? -11.544 -0.937 1.493 1.00 95.44 82 ILE A N 1
ATOM 623 C CA . ILE A 1 82 ? -12.545 -1.054 0.419 1.00 95.44 82 ILE A CA 1
ATOM 624 C C . ILE A 1 82 ? -13.243 -2.420 0.467 1.00 95.44 82 ILE A C 1
ATOM 626 O O . ILE A 1 82 ? -14.468 -2.489 0.410 1.00 95.44 82 ILE A O 1
ATOM 630 N N . GLN A 1 83 ? -12.478 -3.508 0.613 1.00 95.19 83 GLN A N 1
ATOM 631 C CA . GLN A 1 83 ? -13.025 -4.869 0.700 1.00 95.19 83 GLN A CA 1
ATOM 632 C C . GLN A 1 83 ? -13.918 -5.071 1.933 1.00 95.19 83 GLN A C 1
ATOM 634 O O . GLN A 1 83 ? -14.841 -5.880 1.893 1.00 95.19 83 GLN A O 1
ATOM 639 N N . HIS A 1 84 ? -13.675 -4.319 3.007 1.00 96.31 84 HIS A N 1
ATOM 640 C CA . HIS A 1 84 ? -14.467 -4.345 4.237 1.00 96.31 84 HIS A CA 1
ATOM 641 C C . HIS A 1 84 ? -15.633 -3.339 4.260 1.00 96.31 84 HIS A C 1
ATOM 643 O O . HIS A 1 84 ? -16.234 -3.127 5.312 1.00 96.31 84 HIS A O 1
ATOM 649 N N . GLY A 1 85 ? -15.993 -2.751 3.114 1.00 92.69 85 GLY A N 1
ATOM 650 C CA . GLY A 1 85 ? -17.191 -1.916 2.975 1.00 92.69 85 GLY A CA 1
ATOM 651 C C . GLY A 1 85 ? -17.002 -0.453 3.377 1.00 92.69 85 GLY A C 1
ATOM 652 O O . GLY A 1 85 ? -17.983 0.249 3.610 1.00 92.69 85 GLY A O 1
ATOM 653 N N . VAL A 1 86 ? -15.760 0.036 3.464 1.00 95.19 86 VAL A N 1
ATOM 654 C CA . VAL A 1 86 ? -15.511 1.465 3.679 1.00 95.19 86 VAL A CA 1
ATOM 655 C C . VAL A 1 86 ? -15.748 2.231 2.376 1.00 95.19 86 VAL A C 1
ATOM 657 O O . VAL A 1 86 ? -14.909 2.251 1.475 1.00 95.19 86 VAL A O 1
ATOM 660 N N . GLU A 1 87 ? -16.885 2.916 2.297 1.00 92.81 87 GLU A N 1
ATOM 661 C CA . GLU A 1 87 ? -17.308 3.702 1.133 1.00 92.81 87 GLU A CA 1
ATOM 662 C C . GLU A 1 87 ? -16.740 5.131 1.162 1.00 92.81 87 GLU A C 1
ATOM 664 O O . GLU A 1 87 ? -17.462 6.124 1.217 1.00 92.81 87 GLU A O 1
ATOM 669 N N . SER A 1 88 ? -15.411 5.253 1.128 1.00 95.00 88 SER A N 1
ATOM 670 C CA . SER A 1 88 ? -14.742 6.550 0.983 1.00 95.00 88 SER A CA 1
ATOM 671 C C . SER A 1 88 ? -14.158 6.713 -0.416 1.00 95.00 88 SER A C 1
ATOM 673 O O . SER A 1 88 ? -13.320 5.925 -0.878 1.00 95.00 88 SER A O 1
ATOM 675 N N . ARG A 1 89 ? -14.573 7.789 -1.092 1.00 94.50 89 ARG A N 1
ATOM 676 C CA . ARG A 1 89 ? -14.038 8.160 -2.407 1.00 94.50 89 ARG A CA 1
ATOM 677 C C . ARG A 1 89 ? -12.543 8.461 -2.337 1.00 94.50 89 ARG A C 1
ATOM 679 O O . ARG A 1 89 ? -11.825 8.135 -3.281 1.00 94.50 89 ARG A O 1
ATOM 686 N N . ASP A 1 90 ? -12.080 9.042 -1.236 1.00 93.62 90 ASP A N 1
ATOM 687 C CA . ASP A 1 90 ? -10.670 9.370 -1.036 1.00 93.62 90 ASP A CA 1
ATOM 688 C C . ASP A 1 90 ? -9.830 8.108 -0.849 1.00 93.62 90 ASP A C 1
ATOM 690 O O . ASP A 1 90 ? -8.798 7.966 -1.501 1.00 93.62 90 ASP A O 1
ATOM 694 N N . ILE A 1 91 ? -10.322 7.125 -0.085 1.00 93.75 91 ILE A N 1
ATOM 695 C CA . ILE A 1 91 ? -9.667 5.812 0.052 1.00 93.75 91 ILE A CA 1
ATOM 696 C C . ILE A 1 91 ? -9.631 5.080 -1.292 1.00 93.75 91 ILE A C 1
ATOM 698 O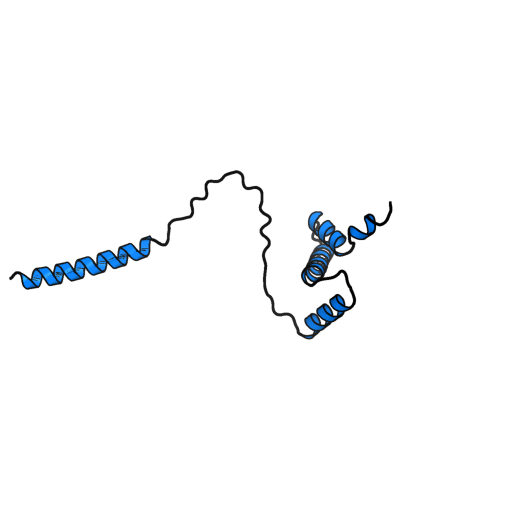 O . ILE A 1 91 ? -8.600 4.529 -1.674 1.00 93.75 91 ILE A O 1
ATOM 702 N N . THR A 1 92 ? -10.725 5.127 -2.056 1.00 94.38 92 THR A N 1
ATOM 703 C CA . THR A 1 92 ? -10.779 4.537 -3.402 1.00 94.38 92 THR A CA 1
ATOM 704 C C . THR A 1 92 ? -9.763 5.192 -4.338 1.00 94.38 92 THR A C 1
ATOM 706 O O . THR A 1 92 ? -9.034 4.504 -5.052 1.00 94.38 92 THR A O 1
ATOM 709 N N . ARG A 1 93 ? -9.659 6.526 -4.317 1.00 93.44 93 ARG A N 1
ATOM 710 C CA . ARG A 1 93 ? -8.652 7.266 -5.090 1.00 93.44 93 ARG A CA 1
ATOM 711 C C . ARG A 1 93 ? -7.233 6.955 -4.637 1.00 93.44 93 ARG A C 1
ATOM 713 O O . ARG A 1 93 ? -6.368 6.832 -5.497 1.00 93.44 93 ARG A O 1
ATOM 720 N N . LEU A 1 94 ? -6.994 6.813 -3.335 1.00 93.06 94 LEU A N 1
ATOM 721 C CA . LEU A 1 94 ? -5.694 6.440 -2.784 1.00 93.06 94 LEU A CA 1
ATOM 722 C C . LEU A 1 94 ? -5.290 5.033 -3.242 1.00 93.06 94 LEU A C 1
ATOM 724 O O . LEU A 1 94 ? -4.166 4.837 -3.696 1.00 93.06 94 LEU A O 1
ATOM 728 N N . TYR A 1 95 ? -6.212 4.070 -3.194 1.00 94.62 95 TYR A N 1
ATOM 729 C CA . TYR A 1 95 ? -5.986 2.714 -3.693 1.00 94.62 95 TYR A CA 1
ATOM 730 C C . TYR A 1 95 ? -5.633 2.711 -5.184 1.00 94.62 95 TYR A C 1
ATOM 732 O O . TYR A 1 95 ? -4.580 2.207 -5.572 1.00 94.62 95 TYR A O 1
ATOM 740 N N . VAL A 1 96 ? -6.475 3.328 -6.019 1.00 93.81 96 VAL A N 1
ATOM 741 C CA . VAL A 1 96 ? -6.260 3.399 -7.473 1.00 93.81 96 VAL A CA 1
ATOM 742 C C . VAL A 1 96 ? -4.989 4.186 -7.799 1.00 93.81 96 VAL A C 1
ATOM 744 O O . VAL A 1 96 ? -4.219 3.759 -8.649 1.00 93.81 96 VAL A O 1
ATOM 747 N N . GLY A 1 97 ? -4.722 5.295 -7.109 1.00 92.31 97 GLY A N 1
ATOM 748 C CA . GLY A 1 97 ? -3.519 6.107 -7.310 1.00 92.31 97 GLY A CA 1
ATOM 749 C C . GLY A 1 97 ? -2.230 5.379 -6.925 1.00 92.31 97 GLY A C 1
ATOM 750 O O . GLY A 1 97 ? -1.210 5.532 -7.595 1.00 92.31 97 GLY A O 1
ATOM 751 N N . ASN A 1 98 ? -2.277 4.535 -5.893 1.00 92.12 98 ASN A N 1
ATOM 752 C CA . ASN A 1 98 ? -1.146 3.689 -5.534 1.00 92.12 98 ASN A CA 1
ATOM 753 C C . ASN A 1 98 ? -0.992 2.492 -6.481 1.00 92.12 98 ASN A C 1
ATOM 755 O O . ASN A 1 98 ? 0.141 2.133 -6.794 1.00 92.12 98 ASN A O 1
ATOM 759 N N . MET A 1 99 ? -2.079 1.914 -6.998 1.00 90.69 99 MET A N 1
ATOM 760 C CA . MET A 1 99 ? -2.018 0.806 -7.964 1.00 90.69 99 MET A CA 1
ATOM 761 C C . MET A 1 99 ? -1.584 1.253 -9.366 1.00 90.69 99 MET A C 1
ATOM 763 O O . MET A 1 99 ? -0.798 0.569 -10.020 1.00 90.69 99 MET A O 1
ATOM 767 N N . PHE A 1 100 ? -2.042 2.420 -9.817 1.00 87.12 100 PHE A N 1
ATOM 768 C CA . PHE A 1 100 ? -1.818 2.935 -11.164 1.00 87.12 100 PHE A CA 1
ATOM 769 C C . PHE A 1 100 ? -1.073 4.270 -11.089 1.00 87.12 100 PHE A C 1
ATOM 771 O O . PHE A 1 100 ? -1.606 5.280 -10.632 1.00 87.12 100 PHE A O 1
ATOM 778 N N . ARG A 1 101 ? 0.191 4.286 -11.531 1.00 69.25 101 ARG A N 1
ATOM 779 C CA . ARG A 1 101 ? 0.990 5.520 -11.583 1.00 69.25 101 ARG A CA 1
ATOM 780 C C . ARG A 1 101 ? 0.359 6.556 -12.530 1.00 69.25 101 ARG A C 1
ATOM 782 O O . ARG A 1 101 ? -0.150 6.210 -13.590 1.00 69.25 101 ARG A O 1
ATOM 789 N N . ARG A 1 102 ? 0.530 7.846 -12.208 1.00 58.25 102 ARG A N 1
ATOM 790 C CA . ARG A 1 102 ? 0.246 8.979 -13.117 1.00 58.25 102 ARG A CA 1
ATOM 791 C C . ARG A 1 102 ? 1.307 9.183 -14.209 1.00 58.25 102 ARG A C 1
ATOM 793 O O . ARG A 1 102 ? 1.019 9.810 -15.218 1.00 58.25 102 ARG A O 1
ATOM 800 N N . GLU A 1 103 ? 2.508 8.636 -14.037 1.00 54.38 103 GLU A N 1
ATOM 801 C CA . GLU A 1 103 ? 3.631 8.767 -14.986 1.00 54.38 103 GLU A CA 1
ATOM 802 C C . GLU A 1 103 ? 3.380 8.029 -16.314 1.00 54.38 103 GLU A C 1
ATOM 804 O O . GLU A 1 103 ? 3.891 8.421 -17.360 1.00 54.38 103 GLU A O 1
ATOM 809 N N . SER A 1 104 ? 2.521 7.003 -16.307 1.00 49.19 104 SER A N 1
ATOM 810 C CA . SER A 1 104 ? 2.085 6.294 -17.517 1.00 49.19 104 SER A CA 1
ATOM 811 C C . SER A 1 104 ? 1.246 7.167 -18.461 1.00 49.19 104 SER A C 1
ATOM 813 O O . SER A 1 104 ? 1.046 6.794 -19.611 1.00 49.19 104 SER A O 1
ATOM 815 N N . LEU A 1 105 ? 0.751 8.319 -17.992 1.00 48.53 105 LEU A N 1
ATOM 816 C CA . LEU A 1 105 ? -0.077 9.243 -18.774 1.00 48.53 105 LEU A CA 1
ATOM 817 C C . LEU A 1 105 ? 0.730 10.387 -19.410 1.00 48.53 105 LEU A C 1
ATOM 819 O O . LEU A 1 105 ? 0.185 11.118 -20.229 1.00 48.53 105 LEU A O 1
ATOM 823 N N . THR A 1 106 ? 2.009 10.561 -19.057 1.00 47.09 106 THR A N 1
ATOM 824 C CA . THR A 1 106 ? 2.852 11.662 -19.564 1.00 47.09 106 THR A CA 1
ATOM 825 C C . THR A 1 106 ? 3.816 11.253 -20.685 1.00 47.09 106 THR A C 1
ATOM 827 O O . THR A 1 106 ? 4.491 12.118 -21.228 1.00 47.09 106 THR A O 1
ATOM 830 N N . GLN A 1 107 ? 3.878 9.971 -21.074 1.00 42.31 107 GLN A N 1
ATOM 831 C CA . GLN A 1 107 ? 4.689 9.484 -22.213 1.00 42.31 107 GLN A CA 1
ATOM 832 C C . GLN A 1 107 ? 3.908 9.380 -23.540 1.00 42.31 107 GLN A C 1
ATOM 834 O O . GLN A 1 107 ? 4.216 8.545 -24.387 1.00 42.31 107 GLN A O 1
ATOM 839 N N . GLY A 1 108 ? 2.888 10.215 -23.729 1.00 52.31 108 GLY A N 1
ATOM 840 C CA . GLY A 1 108 ? 2.059 10.209 -24.934 1.00 52.31 108 GLY A CA 1
ATOM 841 C C . GLY A 1 108 ? 1.707 11.609 -25.410 1.00 52.31 108 GLY A C 1
ATOM 842 O O . GLY A 1 108 ? 0.526 11.938 -25.447 1.00 52.31 108 GLY A O 1
ATOM 843 N N . VAL A 1 109 ? 2.719 12.416 -25.744 1.00 40.03 109 VAL A N 1
ATOM 844 C CA . VAL A 1 109 ? 2.609 13.549 -26.680 1.00 40.03 109 VAL A CA 1
ATOM 845 C C . VAL A 1 109 ? 3.887 13.615 -27.503 1.00 40.03 109 VAL A C 1
ATOM 847 O O . VAL A 1 109 ? 4.970 13.604 -26.875 1.00 40.03 109 VAL A O 1
#

Sequence (109 aa):
MQLADQFQRAQASASDQLQKASQAVTATSAVEQEPTASSESTVSFHSELPQPLQQAMVAFIERCPNWDQYRLVQAALAGFLIQHGVESRDITRLYVGNMFRRESLTQGV

Secondary structure (DSSP, 8-state):
--HHHHHHHHHHHHHHHHHHHHTSS-------------------------HHHHHHHHHHHHH-TT--HHHHHHHHHHHHHHHTT---HHHHHHHHHHHS-SGGGSS--

pLDDT: mean 74.86, std 20.04, range [39.12, 96.81]